Protein AF-A0A968LDJ5-F1 (afdb_monomer_lite)

pLDDT: mean 77.24, std 10.08, range [51.25, 89.0]

Sequence (86 aa):
MLLDTGASNSILSSQVAQEAGLQGTSLSSSFLAYFVVGDDCSNVNPAIHQLPPLAIQQANVSGLMGMELPQTAIPGNLSGVLGLDF

Radius of gyration: 12.17 Å; chains: 1; bounding box: 31×27×28 Å

Foldseek 3Di:
DAEDQPAAAKEAEPVVCVVQVWDWAWDDLVCVVVHDPDDDSPPWGKTKTQDDFDDDPPDTDHRHIYIYTHLVRDPPSDRIYHYPSD

Secondary structure (DSSP, 8-state):
-EE-TT-SSEEEEHHHHHHTT--EEEPPGGGGGGT--SS--TT---EEEEPPPEEETTEEE-S-EEEEE-GGGSGGG-SEEE-TT-

Structure (mmCIF, N/CA/C/O backbone):
data_AF-A0A968LDJ5-F1
#
_entry.id   AF-A0A968LDJ5-F1
#
loop_
_atom_site.group_PDB
_atom_site.id
_atom_site.type_symbol
_atom_site.label_atom_id
_atom_site.label_alt_id
_atom_site.label_comp_id
_atom_site.label_asym_id
_atom_site.label_entity_id
_atom_site.label_seq_id
_atom_site.pdbx_PDB_ins_code
_atom_site.Cartn_x
_atom_site.Cartn_y
_atom_site.Cartn_z
_atom_site.occupancy
_atom_site.B_iso_or_equiv
_atom_site.auth_seq_id
_atom_site.auth_comp_id
_atom_site.auth_asym_id
_atom_site.auth_atom_id
_atom_site.pdbx_PDB_model_num
ATOM 1 N N . MET A 1 1 ? -12.744 -1.445 -1.586 1.00 70.88 1 MET A N 1
ATOM 2 C CA . MET A 1 1 ? -11.682 -1.780 -0.615 1.00 70.88 1 MET A CA 1
ATOM 3 C C . MET A 1 1 ? -12.090 -3.033 0.132 1.00 70.88 1 MET A C 1
ATOM 5 O O . MET A 1 1 ? -13.265 -3.154 0.463 1.00 70.88 1 MET A O 1
ATOM 9 N N . LEU A 1 2 ? -11.151 -3.950 0.345 1.00 80.75 2 LEU A N 1
ATOM 10 C CA . LEU A 1 2 ? -11.338 -5.178 1.120 1.00 80.75 2 LEU A CA 1
ATOM 11 C C . LEU A 1 2 ? -10.553 -5.066 2.432 1.00 80.75 2 LEU A C 1
ATOM 13 O O . LEU A 1 2 ? -9.420 -4.602 2.402 1.00 80.75 2 LEU A O 1
ATOM 17 N N . LEU A 1 3 ? -11.137 -5.487 3.554 1.00 77.94 3 LEU A N 1
ATOM 18 C CA . LEU A 1 3 ? -10.394 -5.695 4.799 1.00 77.94 3 LEU A CA 1
ATOM 19 C C . LEU A 1 3 ? -9.896 -7.143 4.806 1.00 77.94 3 LEU A C 1
ATOM 21 O O . LEU A 1 3 ? -10.719 -8.059 4.798 1.00 77.94 3 LEU A O 1
ATOM 25 N N . ASP A 1 4 ? -8.582 -7.339 4.781 1.00 76.50 4 ASP A N 1
ATOM 26 C CA . ASP A 1 4 ? -7.958 -8.655 4.671 1.00 76.50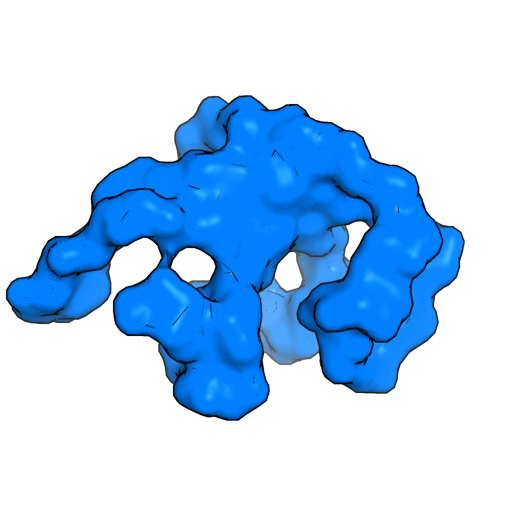 4 ASP A CA 1
ATOM 27 C C . ASP A 1 4 ? -6.962 -8.876 5.811 1.00 76.50 4 ASP A C 1
ATOM 29 O O . ASP A 1 4 ? -5.848 -8.359 5.815 1.00 76.50 4 ASP A O 1
ATOM 33 N N . THR A 1 5 ? -7.357 -9.703 6.780 1.00 72.44 5 THR A N 1
ATOM 34 C CA . THR A 1 5 ? -6.494 -10.079 7.906 1.00 72.44 5 THR A CA 1
ATOM 35 C C . THR A 1 5 ? -5.335 -10.994 7.495 1.00 72.44 5 THR A C 1
ATOM 37 O O . THR A 1 5 ? -4.457 -11.268 8.306 1.00 72.44 5 THR A O 1
ATOM 40 N N . GLY A 1 6 ? -5.342 -11.528 6.271 1.00 69.69 6 GLY A N 1
ATOM 41 C CA . GLY A 1 6 ? -4.224 -12.268 5.689 1.00 69.69 6 GLY A CA 1
ATOM 42 C C . GLY A 1 6 ? -3.137 -11.362 5.105 1.00 69.69 6 GLY A C 1
ATOM 43 O O . GLY A 1 6 ? -2.022 -11.831 4.877 1.00 69.69 6 GLY A O 1
ATOM 44 N N . ALA A 1 7 ? -3.426 -10.074 4.895 1.00 72.00 7 ALA A N 1
ATOM 45 C CA . ALA A 1 7 ? -2.464 -9.095 4.412 1.00 72.00 7 ALA A CA 1
ATOM 46 C C . ALA A 1 7 ? -1.761 -8.403 5.589 1.00 72.00 7 ALA A C 1
ATOM 48 O O . ALA A 1 7 ? -2.398 -7.847 6.483 1.00 72.00 7 ALA A O 1
ATOM 49 N N . SER A 1 8 ? -0.427 -8.411 5.592 1.00 72.31 8 SER A N 1
ATOM 50 C CA . SER A 1 8 ? 0.354 -7.724 6.632 1.00 72.31 8 SER A CA 1
ATOM 51 C C . SER A 1 8 ? 0.389 -6.204 6.460 1.00 72.31 8 SER A C 1
ATOM 53 O O . SER A 1 8 ? 0.622 -5.505 7.436 1.00 72.31 8 SER A O 1
ATOM 55 N N . ASN A 1 9 ? 0.174 -5.702 5.240 1.00 77.56 9 ASN A N 1
ATOM 56 C CA . ASN A 1 9 ? 0.242 -4.279 4.908 1.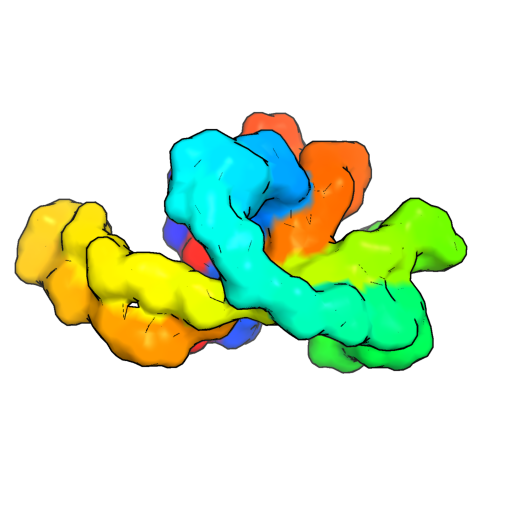00 77.56 9 ASN A CA 1
ATOM 57 C C . ASN A 1 9 ? -0.987 -3.854 4.108 1.00 77.56 9 ASN A C 1
ATOM 59 O O . ASN A 1 9 ? -1.537 -4.646 3.336 1.00 77.56 9 ASN A O 1
ATOM 63 N N . SER A 1 10 ? -1.345 -2.580 4.223 1.00 85.44 10 SER A N 1
ATOM 64 C CA . SER A 1 10 ? -2.371 -1.967 3.394 1.00 85.44 10 SER A CA 1
ATOM 65 C C . SER A 1 10 ? -1.846 -1.615 1.993 1.00 85.44 10 SER A C 1
ATOM 67 O O . SER A 1 10 ? -0.760 -1.061 1.817 1.00 85.44 10 SER A O 1
ATOM 69 N N . ILE A 1 11 ? -2.642 -1.921 0.971 1.00 86.38 11 ILE A N 1
ATOM 70 C CA . ILE A 1 11 ? -2.393 -1.653 -0.448 1.00 86.38 11 ILE A CA 1
ATOM 71 C C . ILE A 1 11 ? -3.531 -0.790 -0.988 1.00 86.38 11 ILE A C 1
ATOM 73 O O . ILE A 1 11 ? -4.706 -1.045 -0.731 1.00 86.38 11 ILE A O 1
ATOM 77 N N . LEU A 1 12 ? -3.207 0.198 -1.808 1.00 87.56 12 LEU A N 1
ATOM 78 C CA . LEU A 1 12 ? -4.173 1.049 -2.487 1.00 87.56 12 LEU A CA 1
ATOM 79 C C . LEU A 1 12 ? -3.816 1.176 -3.962 1.00 87.56 12 LEU A C 1
ATOM 81 O O . LEU A 1 12 ? -2.652 1.137 -4.353 1.00 87.56 12 LEU A O 1
ATOM 85 N N . SER A 1 13 ? -4.841 1.328 -4.792 1.00 87.62 13 SER A N 1
ATOM 86 C CA . SER A 1 13 ? -4.638 1.628 -6.205 1.00 87.62 13 SER A CA 1
ATOM 87 C C . SER A 1 13 ? -4.089 3.045 -6.395 1.00 87.62 13 SER A C 1
ATOM 89 O O . SER A 1 13 ? -4.441 3.964 -5.648 1.00 87.62 13 SER A O 1
ATOM 91 N N . SER A 1 14 ? -3.306 3.249 -7.456 1.00 85.94 14 SER A N 1
ATOM 92 C CA . SER A 1 14 ? -2.866 4.585 -7.888 1.00 85.94 14 SER A CA 1
ATOM 93 C C . SER A 1 14 ? -4.012 5.578 -8.062 1.00 85.94 14 SER A C 1
ATOM 95 O O . SER A 1 14 ? -3.863 6.756 -7.750 1.00 85.94 14 SER A O 1
ATOM 97 N N . GLN A 1 15 ? -5.178 5.108 -8.511 1.00 86.38 15 GLN A N 1
ATOM 98 C CA . GLN A 1 15 ? -6.362 5.952 -8.638 1.00 86.38 15 GLN A CA 1
ATOM 99 C C . GLN A 1 15 ? -6.815 6.489 -7.274 1.00 86.38 15 GLN A C 1
ATOM 101 O O . GLN A 1 15 ? -7.001 7.693 -7.127 1.00 86.38 15 GLN A O 1
ATOM 106 N N . VAL A 1 16 ? -6.926 5.621 -6.262 1.00 87.31 16 VAL A N 1
ATOM 107 C CA . VAL A 1 16 ? -7.312 6.032 -4.902 1.00 87.31 16 VAL A CA 1
ATOM 108 C C . VAL A 1 16 ? -6.279 6.984 -4.301 1.00 87.31 16 VAL A C 1
ATOM 110 O O . VAL A 1 16 ? -6.660 7.976 -3.683 1.00 87.31 16 VAL A O 1
ATOM 113 N N . ALA A 1 17 ? -4.983 6.724 -4.507 1.00 87.12 17 ALA A N 1
ATOM 114 C CA . ALA A 1 17 ? -3.923 7.610 -4.027 1.00 87.12 17 ALA A CA 1
ATOM 115 C C . ALA A 1 17 ? -4.035 9.022 -4.632 1.00 87.12 17 ALA A C 1
ATOM 117 O O . ALA A 1 17 ? -3.925 10.014 -3.912 1.00 87.12 17 ALA A O 1
ATOM 118 N N . GLN A 1 18 ? -4.316 9.115 -5.935 1.00 87.12 18 GLN A N 1
ATOM 119 C CA . GLN A 1 18 ? -4.489 10.388 -6.640 1.00 87.12 18 GLN A CA 1
ATOM 120 C C . GLN A 1 18 ? -5.768 11.123 -6.226 1.00 87.12 18 GLN A C 1
ATOM 122 O O . GLN A 1 18 ? -5.717 12.321 -5.959 1.00 87.12 18 GLN A O 1
ATOM 127 N N . GLU A 1 19 ? -6.902 10.422 -6.136 1.00 87.31 19 GLU A N 1
ATOM 128 C CA . GLU A 1 19 ? -8.187 11.003 -5.717 1.00 87.31 19 GLU A CA 1
ATOM 129 C C . GLU A 1 19 ? -8.130 11.545 -4.284 1.00 87.31 19 GLU A C 1
ATOM 131 O O . GLU A 1 19 ? -8.688 12.603 -3.995 1.00 87.31 19 GLU A O 1
ATOM 136 N N . ALA A 1 20 ? -7.412 10.853 -3.397 1.00 85.44 20 ALA A N 1
ATOM 137 C CA . ALA A 1 20 ? -7.171 11.299 -2.029 1.00 85.44 20 ALA A CA 1
ATOM 138 C C . ALA A 1 20 ? -6.036 12.337 -1.912 1.00 85.44 20 ALA A C 1
ATOM 140 O O . ALA A 1 20 ? -5.784 12.837 -0.815 1.00 85.44 20 ALA A O 1
ATOM 141 N N . GLY A 1 21 ? -5.356 12.678 -3.014 1.00 88.12 21 GLY A N 1
ATOM 142 C CA . GLY A 1 21 ? -4.262 13.650 -3.034 1.00 88.12 21 GLY A CA 1
ATOM 143 C C . GLY A 1 21 ? -3.068 13.244 -2.167 1.00 88.12 21 GLY A C 1
ATOM 144 O O . GLY A 1 21 ? -2.425 14.109 -1.567 1.00 88.12 21 GLY A O 1
ATOM 145 N N . LEU A 1 22 ? -2.799 11.939 -2.053 1.00 88.06 22 LEU A N 1
ATOM 146 C CA . LEU A 1 22 ? -1.747 11.420 -1.187 1.00 88.06 22 LEU A CA 1
ATOM 147 C C . LEU A 1 22 ? -0.364 11.769 -1.739 1.00 88.06 22 LEU A C 1
ATOM 149 O O . LEU A 1 22 ? -0.087 11.647 -2.933 1.00 88.06 22 LEU A O 1
ATOM 153 N N . GLN A 1 23 ? 0.516 12.201 -0.839 1.00 85.62 23 GLN A N 1
ATOM 154 C CA . GLN A 1 23 ? 1.919 12.439 -1.146 1.00 85.62 23 GLN A CA 1
ATOM 155 C C . GLN A 1 23 ? 2.730 11.252 -0.645 1.00 85.62 23 GLN A C 1
ATOM 157 O O . GLN A 1 23 ? 2.807 11.005 0.560 1.00 85.62 23 GLN A O 1
ATOM 162 N N . GLY A 1 24 ? 3.327 10.527 -1.586 1.00 82.88 24 GLY A N 1
ATOM 163 C CA . GLY A 1 24 ? 4.054 9.302 -1.301 1.00 82.88 24 GLY A CA 1
ATOM 164 C C . GLY A 1 24 ? 5.530 9.406 -1.624 1.00 82.88 24 GLY A C 1
ATOM 165 O O . GLY A 1 24 ? 5.959 10.172 -2.487 1.00 82.88 24 GLY A O 1
ATOM 166 N N . THR A 1 25 ? 6.314 8.580 -0.943 1.00 86.00 25 THR A N 1
ATOM 167 C CA . THR A 1 25 ? 7.716 8.361 -1.292 1.00 86.00 25 THR A CA 1
ATOM 168 C C . THR A 1 25 ? 7.791 7.203 -2.274 1.00 86.00 25 THR A C 1
ATOM 170 O O . THR A 1 25 ? 7.408 6.083 -1.932 1.00 86.00 25 THR A O 1
ATOM 173 N N . SER A 1 26 ? 8.289 7.459 -3.487 1.00 84.50 26 SER A N 1
ATOM 174 C CA . SER A 1 26 ? 8.546 6.390 -4.457 1.00 84.50 26 SER A CA 1
ATOM 175 C C . SER A 1 26 ? 9.580 5.428 -3.883 1.00 84.50 26 SER A C 1
ATOM 177 O O . SER A 1 26 ? 10.630 5.849 -3.393 1.00 84.50 26 SER A O 1
ATOM 179 N N . LEU A 1 27 ? 9.299 4.136 -3.968 1.00 78.44 27 LEU A N 1
ATOM 180 C CA . LEU A 1 27 ? 10.241 3.091 -3.611 1.00 78.44 27 LEU A CA 1
ATOM 181 C C . LEU A 1 27 ? 10.865 2.486 -4.864 1.00 78.44 27 LEU A C 1
ATOM 183 O O . LEU A 1 27 ? 10.246 2.410 -5.922 1.00 78.44 27 LEU A O 1
ATOM 187 N N . SER A 1 28 ? 12.099 2.009 -4.715 1.00 75.56 28 SER A N 1
ATOM 188 C CA . SER A 1 28 ? 12.710 1.139 -5.717 1.00 75.56 28 SER A CA 1
ATOM 189 C C . SER A 1 28 ? 11.902 -0.153 -5.831 1.00 75.56 28 SER A C 1
ATOM 191 O O . SER A 1 28 ? 11.516 -0.734 -4.815 1.00 75.56 28 SER A O 1
ATOM 193 N N . SER A 1 29 ? 11.718 -0.655 -7.050 1.00 68.12 29 SER A N 1
ATOM 194 C CA . SER A 1 29 ? 11.046 -1.933 -7.314 1.00 68.12 29 SER A CA 1
ATOM 195 C C . SER A 1 29 ? 11.697 -3.116 -6.583 1.00 68.12 29 SER A C 1
ATOM 197 O O . SER A 1 29 ? 11.024 -4.090 -6.263 1.00 68.12 29 SER A O 1
ATOM 199 N N . SER A 1 30 ? 12.978 -3.013 -6.208 1.00 66.94 30 SER A N 1
ATOM 200 C CA . SER A 1 30 ? 13.669 -4.004 -5.369 1.00 66.94 30 SER A CA 1
ATOM 201 C C . SER A 1 30 ? 13.095 -4.150 -3.952 1.00 66.94 30 SER A C 1
ATOM 203 O O . SER A 1 30 ? 13.291 -5.193 -3.331 1.00 66.94 30 SER A O 1
ATOM 205 N N . PHE A 1 31 ? 12.373 -3.149 -3.436 1.00 67.12 31 PHE A N 1
ATOM 206 C CA . PHE A 1 31 ? 11.679 -3.253 -2.149 1.00 67.12 31 PHE A CA 1
ATOM 207 C C . PHE A 1 31 ? 10.408 -4.107 -2.234 1.00 67.12 31 PHE A C 1
ATOM 209 O O . PHE A 1 31 ? 10.008 -4.679 -1.226 1.00 67.12 31 PHE A O 1
ATOM 216 N N . LEU A 1 32 ? 9.805 -4.268 -3.418 1.00 65.56 32 LEU A N 1
ATOM 217 C CA . LEU A 1 32 ? 8.566 -5.041 -3.596 1.00 65.56 32 LEU A CA 1
ATOM 218 C C . LEU A 1 32 ? 8.715 -6.516 -3.228 1.00 65.56 32 LEU A C 1
ATOM 220 O O . LEU A 1 32 ? 7.748 -7.129 -2.780 1.00 65.56 32 LEU A O 1
ATOM 224 N N . ALA A 1 33 ? 9.931 -7.060 -3.337 1.00 63.00 33 ALA A N 1
ATOM 225 C CA . ALA A 1 33 ? 10.255 -8.426 -2.929 1.00 63.00 33 ALA A CA 1
ATOM 226 C C . ALA A 1 33 ? 9.954 -8.707 -1.443 1.00 63.00 33 ALA A C 1
ATOM 228 O O . ALA A 1 33 ? 9.809 -9.863 -1.057 1.00 63.00 33 ALA A O 1
ATOM 229 N N . TYR A 1 34 ? 9.855 -7.662 -0.615 1.00 60.75 34 TYR A N 1
ATOM 230 C CA . TYR A 1 34 ? 9.566 -7.766 0.815 1.00 60.75 34 TYR A CA 1
ATOM 231 C C . TYR A 1 34 ? 8.103 -7.472 1.168 1.00 60.75 34 TYR A C 1
ATOM 233 O O . TYR A 1 34 ? 7.713 -7.673 2.315 1.00 60.75 34 TYR A O 1
ATOM 241 N N . PHE A 1 35 ? 7.305 -6.978 0.215 1.00 61.00 35 PHE A N 1
ATOM 242 C CA . PHE A 1 35 ? 5.974 -6.428 0.486 1.00 61.00 35 PHE A CA 1
ATOM 243 C C . PHE A 1 35 ? 4.820 -7.175 -0.195 1.00 61.00 35 PHE A C 1
ATOM 245 O O . PHE A 1 35 ? 3.685 -6.986 0.240 1.00 61.00 35 PHE A O 1
ATOM 252 N N . VAL A 1 36 ? 5.059 -8.024 -1.209 1.00 57.66 36 VAL A N 1
ATOM 253 C CA . VAL A 1 36 ? 3.964 -8.627 -1.996 1.00 57.66 36 VAL A CA 1
ATOM 254 C C . VAL A 1 36 ? 4.029 -10.155 -2.075 1.00 57.66 36 VAL A C 1
ATOM 256 O O . VAL A 1 36 ? 5.067 -10.757 -2.344 1.00 57.66 36 VAL A O 1
ATOM 259 N N . VAL A 1 37 ? 2.856 -10.757 -1.873 1.00 52.38 37 VAL A N 1
ATOM 260 C CA . VAL A 1 37 ? 2.500 -12.159 -2.099 1.00 52.38 37 VAL A CA 1
ATOM 261 C C . VAL A 1 37 ? 1.799 -12.236 -3.465 1.00 52.38 37 VAL A C 1
ATOM 263 O O . VAL A 1 37 ? 0.765 -11.598 -3.637 1.00 52.38 37 VAL A O 1
ATOM 266 N N . GLY A 1 38 ? 2.319 -13.012 -4.424 1.00 51.25 38 GLY A N 1
ATOM 267 C CA . GLY A 1 38 ? 1.486 -13.609 -5.481 1.00 51.25 38 GLY A CA 1
ATOM 268 C C . GLY A 1 38 ? 1.900 -13.457 -6.950 1.00 51.25 38 GLY A C 1
ATOM 269 O O . GLY A 1 38 ? 1.721 -14.433 -7.670 1.00 51.25 38 GLY A O 1
ATOM 270 N N . ASP A 1 39 ? 2.441 -12.322 -7.417 1.00 54.41 39 ASP A N 1
ATOM 271 C CA . ASP A 1 39 ? 2.640 -12.123 -8.871 1.00 54.41 39 ASP A CA 1
ATOM 272 C C . ASP A 1 39 ? 3.806 -11.195 -9.275 1.00 54.41 39 ASP A C 1
ATOM 274 O O . ASP A 1 39 ? 4.342 -10.437 -8.462 1.00 54.41 39 ASP A O 1
ATOM 278 N N . ASP A 1 40 ? 4.211 -11.286 -10.550 1.00 58.22 40 ASP A N 1
ATOM 279 C CA . ASP A 1 40 ? 5.392 -10.627 -11.131 1.00 58.22 40 ASP A CA 1
ATOM 280 C C . ASP A 1 40 ? 5.292 -9.085 -11.111 1.00 58.22 40 ASP A C 1
ATOM 282 O O . ASP A 1 40 ? 4.641 -8.446 -11.938 1.00 58.22 40 ASP A O 1
ATOM 286 N N . CYS A 1 41 ? 5.972 -8.471 -10.141 1.00 61.34 41 CYS A N 1
ATOM 287 C CA . CYS A 1 41 ? 5.986 -7.025 -9.907 1.00 61.34 41 CYS A CA 1
ATOM 288 C C . CYS A 1 41 ? 7.090 -6.277 -10.686 1.00 61.34 41 CYS A C 1
ATOM 290 O O . CYS A 1 41 ? 7.428 -5.140 -10.348 1.00 61.34 41 CYS A O 1
ATOM 292 N N . SER A 1 42 ? 7.678 -6.886 -11.720 1.00 60.50 42 SER A N 1
ATOM 293 C CA . SER A 1 42 ? 8.868 -6.362 -12.412 1.00 60.50 42 SER A CA 1
ATOM 294 C C . SER A 1 42 ? 8.672 -5.032 -13.166 1.00 60.50 42 SER A C 1
ATOM 296 O O . SER A 1 42 ? 9.663 -4.379 -13.485 1.00 60.50 42 SER A O 1
ATOM 298 N N . ASN A 1 43 ? 7.431 -4.568 -13.365 1.00 63.00 43 ASN A N 1
ATOM 299 C CA . ASN A 1 43 ? 7.104 -3.270 -13.986 1.00 63.00 43 ASN A CA 1
ATOM 300 C C . ASN A 1 43 ? 6.307 -2.323 -13.074 1.00 63.00 43 ASN A C 1
ATOM 302 O O . ASN A 1 43 ? 5.579 -1.451 -13.552 1.00 63.00 43 ASN A O 1
ATOM 306 N N . VAL A 1 44 ? 6.410 -2.495 -11.758 1.00 70.69 44 VAL A N 1
ATOM 307 C CA . VAL A 1 44 ? 5.677 -1.669 -10.798 1.00 70.69 44 VAL A CA 1
ATOM 308 C C . VAL A 1 44 ? 6.600 -0.612 -10.197 1.00 70.69 44 VAL A C 1
ATOM 310 O O . VAL A 1 44 ? 7.692 -0.930 -9.729 1.00 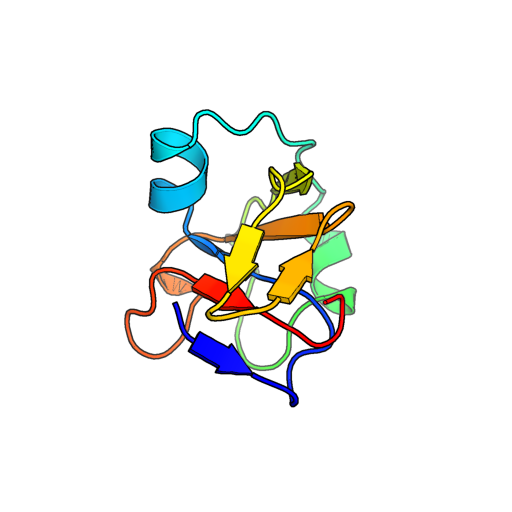70.69 44 VAL A O 1
ATOM 313 N N . ASN A 1 45 ? 6.150 0.647 -10.196 1.00 74.81 45 ASN A N 1
ATOM 314 C CA . ASN A 1 45 ? 6.814 1.747 -9.499 1.00 74.81 45 ASN A CA 1
ATOM 315 C C . ASN A 1 45 ? 6.003 2.122 -8.245 1.00 74.81 45 ASN A C 1
ATOM 317 O O . ASN A 1 45 ? 5.142 2.999 -8.320 1.00 74.81 45 ASN A O 1
ATOM 321 N N . PRO A 1 46 ? 6.202 1.411 -7.125 1.00 81.25 46 PRO A N 1
ATOM 322 C CA . PRO A 1 46 ? 5.408 1.598 -5.922 1.00 81.25 46 PRO A CA 1
ATOM 323 C C . PRO A 1 46 ? 5.745 2.915 -5.237 1.00 81.25 46 PRO A C 1
ATOM 325 O O . PRO A 1 46 ? 6.888 3.379 -5.253 1.00 81.25 46 PRO A O 1
ATOM 328 N N . ALA A 1 47 ? 4.762 3.462 -4.540 1.00 86.25 47 ALA A N 1
ATOM 329 C CA . ALA A 1 47 ? 4.970 4.554 -3.605 1.00 86.25 47 ALA A CA 1
ATOM 330 C C . ALA A 1 47 ? 4.362 4.189 -2.255 1.00 86.25 47 ALA A C 1
ATOM 332 O O . ALA A 1 47 ? 3.306 3.568 -2.191 1.00 86.25 47 ALA A O 1
ATOM 333 N N . ILE A 1 48 ? 5.032 4.558 -1.169 1.00 87.94 48 ILE A N 1
ATOM 334 C CA . ILE A 1 48 ? 4.453 4.452 0.168 1.00 87.94 48 ILE A CA 1
ATOM 335 C C . ILE A 1 48 ? 3.865 5.797 0.552 1.00 87.94 48 ILE A C 1
ATOM 337 O O . ILE A 1 48 ? 4.540 6.824 0.473 1.00 87.94 48 ILE A O 1
ATOM 341 N N . HIS A 1 49 ? 2.628 5.757 1.026 1.00 89.00 49 HIS A N 1
ATOM 342 C CA . HIS A 1 49 ? 1.858 6.904 1.473 1.00 89.00 49 HIS A CA 1
ATOM 343 C C . HIS A 1 49 ? 1.483 6.735 2.933 1.00 89.00 49 HIS A C 1
ATOM 345 O O . HIS A 1 49 ? 1.134 5.638 3.365 1.00 89.00 49 HIS A O 1
ATOM 351 N N . GLN A 1 50 ? 1.480 7.832 3.680 1.00 88.38 50 GLN A N 1
ATOM 352 C CA . GLN A 1 50 ? 0.766 7.854 4.947 1.00 88.38 50 GLN A CA 1
ATOM 353 C C . GLN A 1 50 ? -0.716 8.074 4.653 1.00 88.38 50 GLN A C 1
ATOM 355 O O . GLN A 1 50 ? -1.082 9.040 3.979 1.00 88.38 50 GLN A O 1
ATOM 360 N N . LEU A 1 51 ? -1.568 7.172 5.132 1.00 86.81 51 LEU A N 1
ATOM 361 C CA . LEU A 1 51 ? -3.003 7.300 4.928 1.00 86.81 51 LEU A CA 1
ATOM 362 C C . LEU A 1 51 ? -3.584 8.318 5.917 1.00 86.81 51 LEU A C 1
ATOM 364 O O . LEU A 1 51 ? -3.143 8.389 7.073 1.00 86.81 51 LEU A O 1
ATOM 368 N N . PRO A 1 52 ? -4.590 9.103 5.497 1.00 86.12 52 PRO A N 1
ATOM 369 C CA . PRO A 1 52 ? -5.357 9.906 6.434 1.00 86.12 52 PRO A CA 1
ATOM 370 C C . PRO A 1 52 ? -6.059 8.986 7.443 1.00 86.12 52 PRO A C 1
ATOM 372 O O . PRO A 1 52 ? -6.251 7.800 7.164 1.00 86.12 52 PRO A O 1
ATOM 375 N N . PRO A 1 53 ? -6.482 9.512 8.605 1.00 87.06 53 PRO A N 1
ATOM 376 C CA . PRO A 1 53 ? -7.296 8.744 9.533 1.00 87.06 53 PRO A CA 1
ATOM 377 C C . PRO A 1 53 ? -8.509 8.135 8.822 1.00 87.06 53 PRO A C 1
ATOM 379 O O . PRO A 1 53 ? -9.279 8.848 8.173 1.00 87.06 53 PRO A O 1
ATOM 382 N N . LEU A 1 54 ? -8.663 6.818 8.933 1.00 84.25 54 LEU A N 1
ATOM 383 C CA . LEU A 1 54 ? -9.747 6.071 8.312 1.00 84.25 54 LEU A CA 1
ATOM 384 C C . LEU A 1 54 ? -10.799 5.740 9.364 1.00 84.25 54 LEU A C 1
ATOM 386 O O . LEU A 1 54 ? -10.490 5.201 10.428 1.00 84.25 54 LEU A O 1
ATOM 390 N N . ALA A 1 55 ? -12.055 6.029 9.038 1.00 84.94 55 ALA A N 1
ATOM 391 C CA . ALA A 1 55 ? -13.199 5.538 9.788 1.00 84.94 55 ALA A CA 1
ATOM 392 C C . ALA A 1 55 ? -13.687 4.241 9.134 1.00 84.94 55 ALA A C 1
ATOM 394 O O . ALA A 1 55 ? -14.267 4.265 8.045 1.00 84.94 55 ALA A O 1
ATOM 395 N N . ILE A 1 56 ? -13.451 3.103 9.787 1.00 81.00 56 ILE A N 1
ATOM 396 C CA . ILE A 1 56 ? -13.968 1.802 9.356 1.00 81.00 56 ILE A CA 1
ATOM 397 C C . ILE A 1 56 ? -15.066 1.389 10.324 1.00 81.00 56 ILE A C 1
ATOM 399 O O . ILE A 1 56 ? -14.813 0.959 11.449 1.00 81.00 56 ILE A O 1
ATOM 403 N N . GLN A 1 57 ? -16.311 1.512 9.868 1.00 82.31 57 GLN A N 1
ATOM 404 C CA . GLN A 1 57 ? -17.499 1.296 10.692 1.00 82.31 57 GLN A CA 1
ATOM 405 C C . GLN A 1 57 ? -17.468 2.146 11.978 1.00 82.31 57 GLN A C 1
ATOM 407 O O . GLN A 1 57 ? -17.694 3.349 11.918 1.00 82.31 57 GLN A O 1
ATOM 412 N N . GLN A 1 58 ? -17.217 1.520 13.132 1.00 83.19 58 GLN A N 1
ATOM 413 C CA . GLN A 1 58 ? -17.189 2.153 14.455 1.00 83.19 58 GLN A CA 1
ATOM 414 C C . GLN A 1 58 ? -15.758 2.407 14.962 1.00 83.19 58 GLN A C 1
ATOM 416 O O . GLN A 1 58 ? -15.589 2.988 16.032 1.00 83.19 58 GLN A O 1
ATOM 421 N N . ALA A 1 59 ? -14.736 1.976 14.217 1.00 78.94 59 ALA A N 1
ATOM 422 C CA . ALA A 1 59 ? -13.333 2.164 14.562 1.00 78.94 59 ALA A CA 1
ATOM 423 C C . ALA A 1 59 ? -12.736 3.339 13.780 1.00 78.94 59 ALA A C 1
ATOM 425 O O . ALA A 1 59 ? -12.942 3.466 12.572 1.00 78.94 59 ALA A O 1
ATOM 426 N N . ASN A 1 60 ? -11.966 4.174 14.475 1.00 83.50 60 ASN A N 1
ATOM 427 C CA . ASN A 1 60 ? -11.113 5.184 13.861 1.00 83.50 60 ASN A CA 1
ATOM 428 C C . ASN A 1 60 ? -9.671 4.727 13.994 1.00 83.50 60 ASN A C 1
ATOM 430 O O . ASN A 1 60 ? -9.221 4.471 15.111 1.00 83.50 60 ASN A O 1
ATOM 434 N N . VAL A 1 61 ? -8.955 4.673 12.879 1.00 82.56 61 VAL A N 1
ATOM 435 C CA . VAL A 1 61 ? -7.543 4.300 12.876 1.00 82.56 61 VAL A CA 1
ATOM 436 C C . VAL A 1 61 ? -6.724 5.349 12.168 1.00 82.56 61 VAL A C 1
ATOM 438 O O . VAL A 1 61 ? -7.145 5.956 11.185 1.00 82.56 61 VAL A O 1
ATOM 441 N N . SER A 1 62 ? -5.550 5.596 12.726 1.00 85.94 62 SER A N 1
ATOM 442 C CA . SER A 1 62 ? -4.601 6.598 12.279 1.00 85.94 62 SER A CA 1
ATOM 443 C C . SER A 1 62 ? -3.194 6.014 12.301 1.00 85.94 62 SER A C 1
ATOM 445 O O . SER A 1 62 ? -2.924 5.032 12.985 1.00 85.94 62 SER A O 1
ATOM 447 N N . GLY A 1 63 ? -2.292 6.628 11.534 1.00 82.75 63 GLY A N 1
ATOM 448 C CA . GLY A 1 63 ? -0.907 6.162 11.438 1.00 82.75 63 GLY A CA 1
ATOM 449 C C . GLY A 1 63 ? -0.689 5.021 10.444 1.00 82.75 63 GLY A C 1
ATOM 450 O O . GLY A 1 63 ? 0.408 4.473 10.406 1.00 82.75 63 GLY A O 1
ATOM 451 N N . LEU A 1 64 ? -1.692 4.696 9.624 1.00 84.56 64 LEU A N 1
ATOM 452 C CA . LEU A 1 64 ? -1.571 3.661 8.601 1.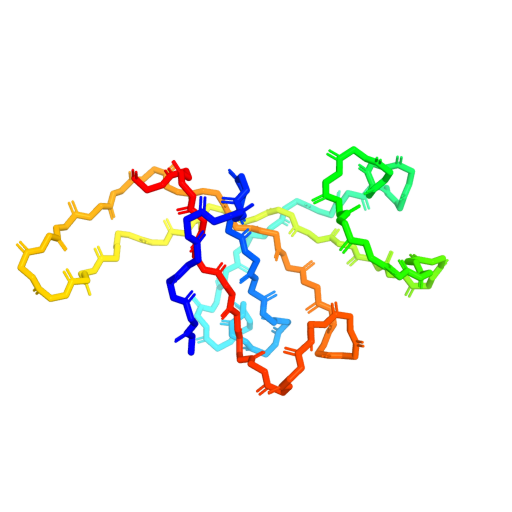00 84.56 64 LEU A CA 1
ATOM 453 C C . LEU A 1 64 ? -0.640 4.090 7.478 1.00 84.56 64 LEU A C 1
ATOM 455 O O . LEU A 1 64 ? -0.623 5.252 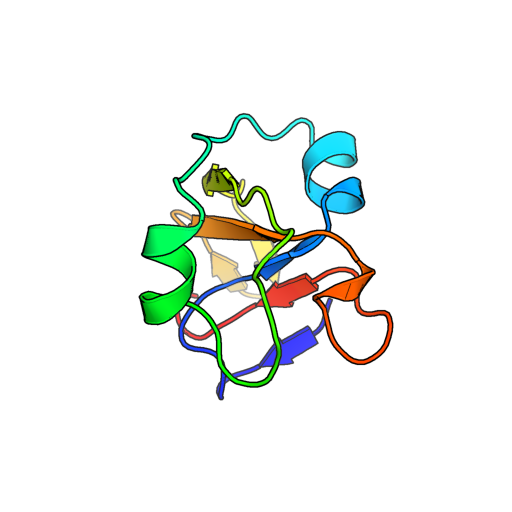7.059 1.00 84.56 64 LEU A O 1
ATOM 459 N N . MET A 1 65 ? 0.079 3.106 6.957 1.00 85.31 65 MET A N 1
ATOM 460 C CA . MET A 1 65 ? 0.948 3.251 5.805 1.00 85.31 65 MET A CA 1
ATOM 461 C C . MET A 1 65 ? 0.380 2.399 4.685 1.00 85.31 65 MET A C 1
ATOM 463 O O . MET A 1 65 ? 0.136 1.214 4.850 1.00 85.31 65 MET A O 1
ATOM 467 N N . GLY A 1 66 ? 0.153 3.011 3.536 1.00 86.44 66 GLY A N 1
ATOM 468 C CA . GLY A 1 66 ? -0.4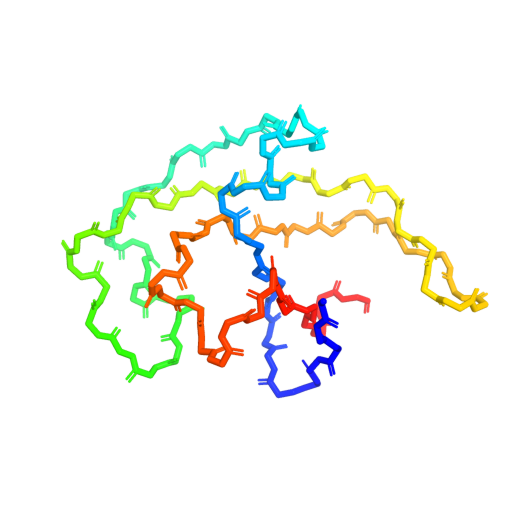03 2.334 2.384 1.00 86.44 66 GLY A CA 1
ATOM 469 C C . GLY A 1 66 ? 0.605 2.268 1.249 1.00 86.44 66 GLY A C 1
ATOM 470 O O . GLY A 1 66 ? 1.244 3.269 0.919 1.00 86.44 66 GLY A O 1
ATOM 471 N N . MET A 1 67 ? 0.723 1.102 0.622 1.00 87.06 67 MET A N 1
ATOM 472 C CA . MET A 1 67 ? 1.485 0.948 -0.608 1.00 87.06 67 MET A CA 1
ATOM 473 C C . MET A 1 67 ? 0.596 1.190 -1.822 1.00 87.06 67 MET A C 1
ATOM 475 O O . MET A 1 67 ? -0.379 0.478 -2.055 1.00 87.06 67 MET A O 1
ATOM 479 N N . GLU A 1 68 ? 0.958 2.183 -2.618 1.00 87.12 68 GLU A N 1
ATOM 480 C CA . GLU A 1 68 ? 0.379 2.401 -3.929 1.00 87.12 68 GLU A CA 1
ATOM 481 C C . GLU A 1 68 ? 0.915 1.375 -4.923 1.00 87.12 68 GLU A C 1
ATOM 483 O O . GLU A 1 68 ? 2.129 1.251 -5.112 1.00 87.12 68 GLU A O 1
ATOM 488 N N . LEU A 1 69 ? -0.008 0.687 -5.591 1.00 82.56 69 LEU A N 1
ATOM 489 C CA . LEU A 1 69 ? 0.270 -0.202 -6.710 1.00 82.56 69 LEU A CA 1
ATOM 490 C C . LEU A 1 69 ? -0.676 0.109 -7.885 1.00 82.56 69 LEU A C 1
ATOM 492 O O . LEU A 1 69 ? -1.808 0.565 -7.681 1.00 82.56 69 LEU A O 1
ATOM 496 N N . PRO A 1 70 ? -0.258 -0.161 -9.135 1.00 79.81 70 PRO A N 1
ATOM 497 C CA . PRO A 1 70 ? -1.153 -0.093 -10.278 1.00 79.81 70 PRO A CA 1
ATOM 498 C C . PRO A 1 70 ? -2.282 -1.114 -10.119 1.00 79.81 70 PRO A C 1
ATOM 500 O O . PRO A 1 70 ? -2.089 -2.202 -9.578 1.00 79.81 70 PRO A O 1
ATOM 503 N N . GLN A 1 71 ? -3.460 -0.794 -10.656 1.00 76.06 71 GLN A N 1
ATOM 504 C CA . GLN A 1 71 ? -4.656 -1.639 -10.543 1.00 76.06 71 GLN A CA 1
ATOM 505 C C . GLN A 1 71 ? -4.436 -3.071 -11.057 1.00 76.06 71 GLN A C 1
ATOM 507 O O . GLN A 1 71 ? -5.036 -4.008 -10.542 1.00 76.06 71 GLN A O 1
ATOM 512 N N . THR A 1 72 ? -3.552 -3.245 -12.043 1.00 74.81 72 THR A N 1
ATOM 513 C CA . THR A 1 72 ? -3.172 -4.550 -12.602 1.00 74.81 72 THR A CA 1
ATOM 514 C C . THR A 1 72 ? -2.445 -5.456 -11.610 1.00 74.81 72 THR A C 1
ATOM 516 O O . THR A 1 72 ? -2.439 -6.663 -11.807 1.00 74.81 72 THR A O 1
ATOM 519 N N . ALA A 1 73 ? -1.833 -4.891 -10.567 1.00 72.75 73 ALA A N 1
ATOM 520 C CA . ALA A 1 73 ? -1.138 -5.628 -9.515 1.00 72.75 73 ALA A CA 1
ATOM 521 C C . ALA A 1 73 ? -2.035 -5.918 -8.296 1.00 72.75 73 ALA A C 1
ATOM 523 O O . ALA A 1 73 ? -1.594 -6.581 -7.361 1.00 72.75 73 ALA A O 1
ATOM 524 N N . ILE A 1 74 ? -3.284 -5.430 -8.287 1.00 73.00 74 ILE A N 1
ATOM 525 C CA . ILE A 1 74 ? -4.246 -5.676 -7.207 1.00 73.00 74 ILE A CA 1
ATOM 526 C C . ILE A 1 74 ? -5.264 -6.727 -7.679 1.00 73.00 74 ILE A C 1
ATOM 528 O O . ILE A 1 74 ? -6.053 -6.448 -8.590 1.00 73.00 74 ILE A O 1
ATOM 532 N N . PRO A 1 75 ? -5.301 -7.924 -7.067 1.00 67.12 75 PRO A N 1
ATOM 533 C CA . PRO A 1 75 ? -6.224 -8.981 -7.464 1.00 67.12 75 PRO A CA 1
ATOM 534 C C . PRO A 1 75 ? -7.698 -8.554 -7.369 1.00 67.12 75 PRO A C 1
ATOM 536 O O . PRO A 1 75 ? -8.105 -7.828 -6.462 1.00 67.12 75 PRO A O 1
ATOM 539 N N . GLY A 1 76 ? -8.526 -9.049 -8.294 1.00 71.38 76 GLY A N 1
ATOM 540 C CA . GLY A 1 76 ? -9.987 -8.958 -8.189 1.00 71.38 76 GLY A CA 1
ATOM 541 C C . GLY A 1 76 ? -10.605 -7.579 -8.456 1.00 71.38 76 GLY A C 1
ATOM 542 O O . GLY A 1 76 ? -11.721 -7.340 -8.000 1.00 71.38 76 GLY A O 1
ATOM 543 N N . ASN A 1 77 ? -9.921 -6.678 -9.179 1.00 70.56 77 ASN A N 1
ATOM 544 C CA . ASN A 1 77 ? -10.389 -5.305 -9.463 1.00 70.56 77 ASN A CA 1
ATOM 545 C C . ASN A 1 77 ? -10.736 -4.496 -8.198 1.00 70.56 77 ASN A C 1
ATOM 547 O O . ASN A 1 77 ? -11.585 -3.603 -8.215 1.00 70.56 77 ASN A O 1
ATOM 551 N N . LEU A 1 78 ? -10.091 -4.812 -7.076 1.00 79.25 78 LEU A N 1
ATOM 552 C CA . LEU A 1 78 ? -10.284 -4.085 -5.831 1.00 79.25 78 LEU A CA 1
ATOM 553 C C . LEU A 1 78 ? -9.555 -2.743 -5.895 1.00 79.25 78 LEU A C 1
ATOM 555 O O . LEU A 1 78 ? -8.405 -2.673 -6.313 1.00 79.25 78 LEU A O 1
ATOM 559 N N . SER A 1 79 ? -10.179 -1.680 -5.391 1.00 78.88 79 SER A N 1
ATOM 560 C CA . SER A 1 79 ? -9.529 -0.362 -5.282 1.00 78.88 79 SER A CA 1
ATOM 561 C C . SER A 1 79 ? -8.384 -0.323 -4.251 1.00 78.88 79 SER A C 1
ATOM 563 O O . SER A 1 79 ? -7.665 0.673 -4.178 1.00 78.88 79 SER A O 1
ATOM 565 N N . GLY A 1 80 ? -8.249 -1.375 -3.431 1.00 81.75 80 GLY A N 1
ATOM 566 C CA . GLY A 1 80 ? -7.256 -1.521 -2.366 1.00 81.75 80 GLY A CA 1
ATOM 567 C C . GLY A 1 80 ? -7.623 -2.612 -1.350 1.00 81.75 80 GLY A C 1
ATOM 568 O O . GLY A 1 80 ? -8.788 -3.031 -1.272 1.00 81.75 80 GLY A O 1
ATOM 569 N N . VAL A 1 81 ? -6.632 -3.032 -0.570 1.00 83.69 81 VAL A N 1
ATOM 570 C CA . VAL A 1 81 ? -6.704 -4.001 0.529 1.00 83.69 81 VAL A CA 1
ATOM 571 C C . VAL A 1 81 ? -6.203 -3.320 1.801 1.00 83.69 81 VAL A C 1
ATOM 573 O O . VAL A 1 81 ? -5.153 -2.694 1.776 1.00 83.69 81 VAL A O 1
ATOM 576 N N . LEU A 1 82 ? -6.936 -3.421 2.903 1.00 81.31 82 LEU A N 1
ATOM 577 C CA . LEU A 1 82 ? -6.493 -2.955 4.216 1.00 81.31 82 LEU A CA 1
ATOM 578 C C . LEU A 1 82 ? -6.039 -4.164 5.028 1.00 81.31 82 LEU A C 1
ATOM 580 O O . LEU A 1 82 ? -6.821 -5.100 5.208 1.00 81.31 82 LEU A O 1
ATOM 584 N N . GLY A 1 83 ? -4.772 -4.148 5.437 1.00 77.25 83 GLY A N 1
ATOM 585 C CA . GLY A 1 83 ? -4.126 -5.237 6.159 1.00 77.25 83 GLY A CA 1
ATOM 586 C C . GLY A 1 83 ? -4.246 -5.110 7.677 1.00 77.25 83 GLY A C 1
ATOM 587 O O . GLY A 1 83 ? -4.969 -4.268 8.206 1.00 77.25 83 GLY A O 1
ATOM 588 N N . LEU A 1 84 ? -3.507 -5.965 8.387 1.00 72.31 84 LEU A N 1
ATOM 589 C CA . LEU A 1 84 ? -3.384 -5.950 9.852 1.00 72.31 84 LEU A CA 1
ATOM 590 C C . LEU A 1 84 ? -2.467 -4.846 10.398 1.00 72.31 84 LEU A C 1
ATOM 592 O O . LEU A 1 84 ? -2.186 -4.824 11.593 1.00 72.31 84 LEU A O 1
ATOM 596 N N . ASP A 1 85 ? -1.993 -3.936 9.553 1.00 63.03 85 ASP A N 1
ATOM 597 C CA . ASP A 1 85 ? -1.368 -2.694 10.002 1.00 63.03 85 ASP A CA 1
ATOM 598 C C . ASP A 1 85 ? -2.377 -1.713 10.639 1.00 63.03 85 ASP A C 1
ATOM 600 O O . ASP A 1 85 ? -1.960 -0.669 11.140 1.00 63.03 85 ASP A O 1
ATOM 604 N N . PHE A 1 86 ? -3.669 -2.080 10.644 1.00 54.56 86 PHE A N 1
ATOM 605 C CA . PHE A 1 86 ? -4.811 -1.406 11.274 1.00 54.56 86 PHE A CA 1
ATOM 606 C C . PHE A 1 86 ? -4.875 -1.512 12.805 1.00 54.56 86 PHE A C 1
ATOM 608 O O . PHE A 1 86 ? -4.705 -2.628 13.347 1.00 54.56 86 PHE A O 1
#